Protein AF-A0A2T4D5G3-F1 (afdb_monomer_lite)

pLDDT: mean 86.42, std 9.4, range [53.25, 95.81]

Radius of gyration: 21.26 Å; chains: 1; bounding box: 59×35×56 Å

Sequence (182 aa):
NEPLSEGMVAILEPFIDTIIICTVTGLVLLSSGAWNEKHTNQFEYTEIEILSKQFAENNPEHVQKVYDHLNDNEKLAEYTGNIEVENGRITNNEAFTFLHARSFADSIIVYKDEGLLSDALFTGSIAVSNGNIVDKTPLKFIGKSLVHSSPLTALAFNRGFFGDYGQYIVAIGLLLFAFSTA

Foldseek 3Di:
DPVVVVVVVVVVVCCCVVPPVVVVLVCLLVVLCLQVWWDWDWFDLVQKFKAQADQDPVDPVSVVQLVCCLVVNDNGFGDFDKFFADQQHGPPNHRIFIGGNSWGWAPKGKAFPPDDPDRGGDGDIFGDDRRGTPDPGDMIIITITRDDDLVSSQSSLCSDPCHNCRSVVSVVVVVVVVVVVD

Structure (mmCIF, N/CA/C/O backbone):
data_AF-A0A2T4D5G3-F1
#
_entry.id   AF-A0A2T4D5G3-F1
#
loop_
_atom_site.group_PDB
_atom_site.id
_atom_site.type_symbol
_atom_site.label_atom_id
_atom_site.label_alt_id
_atom_site.label_comp_id
_atom_site.label_asym_id
_atom_site.label_entity_id
_atom_site.label_seq_id
_atom_site.pdbx_PDB_ins_code
_atom_site.Cartn_x
_atom_site.Cartn_y
_atom_site.Cartn_z
_atom_site.occupancy
_atom_site.B_iso_or_equiv
_atom_site.auth_seq_id
_atom_site.auth_comp_id
_atom_site.auth_asym_id
_atom_site.auth_atom_id
_atom_site.pdbx_PDB_model_num
ATOM 1 N N . ASN A 1 1 ? 39.949 11.846 -32.996 1.00 54.03 1 ASN A N 1
ATOM 2 C CA . ASN A 1 1 ? 38.763 11.069 -33.427 1.00 54.03 1 ASN A CA 1
ATOM 3 C C . ASN A 1 1 ? 37.885 10.596 -32.271 1.00 54.03 1 ASN A C 1
ATOM 5 O O . ASN A 1 1 ? 36.807 10.093 -32.542 1.00 54.03 1 ASN A O 1
ATOM 9 N N . GLU A 1 2 ? 38.270 10.815 -31.012 1.00 61.25 2 GLU A N 1
ATOM 10 C CA . GLU A 1 2 ? 37.441 10.495 -29.837 1.00 61.25 2 GLU A CA 1
ATOM 11 C C . GLU A 1 2 ? 36.169 11.347 -29.642 1.00 61.25 2 GLU A C 1
ATOM 13 O O . GLU A 1 2 ? 35.152 10.747 -29.310 1.00 61.25 2 GLU A O 1
ATOM 18 N N . PRO A 1 3 ? 36.117 12.667 -29.944 1.00 61.41 3 PRO A N 1
ATOM 19 C CA . PRO A 1 3 ? 34.961 13.498 -29.568 1.00 61.41 3 PRO A CA 1
ATOM 20 C C . PRO A 1 3 ? 33.643 13.098 -30.246 1.00 61.41 3 PRO A C 1
ATOM 22 O O . PRO A 1 3 ? 32.566 13.255 -29.683 1.00 61.41 3 PRO A O 1
ATOM 25 N N . LEU A 1 4 ? 33.721 12.571 -31.474 1.00 62.09 4 LEU A N 1
ATOM 26 C CA . LEU A 1 4 ? 32.550 12.098 -32.222 1.00 62.09 4 LEU A CA 1
ATOM 27 C C . LEU A 1 4 ? 32.034 10.753 -31.696 1.00 62.09 4 LEU A C 1
ATOM 29 O O . LEU A 1 4 ? 30.830 10.518 -31.707 1.00 62.09 4 LEU A O 1
ATOM 33 N N . SER A 1 5 ? 32.929 9.881 -31.221 1.00 69.88 5 SER A N 1
ATOM 34 C CA . SER A 1 5 ? 32.540 8.608 -30.608 1.00 69.88 5 SER A CA 1
ATOM 35 C C . SER A 1 5 ? 31.958 8.833 -29.214 1.00 69.88 5 SER A C 1
ATOM 37 O O . SER A 1 5 ? 30.955 8.222 -28.867 1.00 69.88 5 SER A O 1
ATOM 39 N N . GLU A 1 6 ? 32.547 9.748 -28.446 1.00 71.31 6 GLU A N 1
ATOM 40 C CA . GLU A 1 6 ? 32.091 10.127 -27.107 1.00 71.31 6 GLU A CA 1
ATOM 41 C C . GLU A 1 6 ? 30.730 10.846 -27.164 1.00 71.31 6 GLU A C 1
ATOM 43 O O . GLU A 1 6 ? 29.824 10.513 -26.408 1.00 71.31 6 GLU A O 1
ATOM 48 N N . GLY A 1 7 ? 30.521 11.728 -28.152 1.00 69.94 7 GLY A N 1
ATOM 49 C CA . GLY A 1 7 ? 29.225 12.372 -28.399 1.00 69.94 7 GLY A CA 1
ATOM 50 C C . GLY A 1 7 ? 28.115 11.415 -28.860 1.00 69.94 7 GLY A C 1
ATOM 51 O O . GLY A 1 7 ? 26.952 11.616 -28.519 1.00 69.94 7 GLY A O 1
ATOM 52 N N . MET A 1 8 ? 28.451 10.351 -29.600 1.00 72.44 8 MET A N 1
ATOM 53 C CA . MET A 1 8 ? 27.483 9.313 -29.982 1.00 72.44 8 MET A CA 1
ATOM 54 C C . MET A 1 8 ? 27.097 8.430 -28.786 1.00 72.44 8 MET A C 1
ATOM 56 O O . MET A 1 8 ? 25.922 8.100 -28.633 1.00 72.44 8 MET A O 1
ATOM 60 N N . VAL A 1 9 ? 28.058 8.089 -27.920 1.00 75.06 9 VAL A N 1
ATOM 61 C CA . VAL A 1 9 ? 27.806 7.353 -26.667 1.00 75.06 9 VAL A CA 1
ATOM 62 C C . VAL A 1 9 ? 26.947 8.188 -25.712 1.00 75.06 9 VAL A C 1
ATOM 64 O O . VAL A 1 9 ? 25.948 7.683 -25.205 1.00 75.06 9 VAL A O 1
ATOM 67 N N . ALA A 1 10 ? 27.247 9.481 -25.569 1.00 76.94 10 ALA A N 1
ATOM 68 C CA . ALA A 1 10 ? 26.510 10.399 -24.700 1.00 76.94 10 ALA A CA 1
ATOM 69 C C . ALA A 1 10 ? 25.034 10.602 -25.096 1.00 76.94 10 ALA A C 1
ATOM 71 O O . ALA A 1 10 ? 24.219 10.959 -24.253 1.00 76.94 10 ALA A O 1
A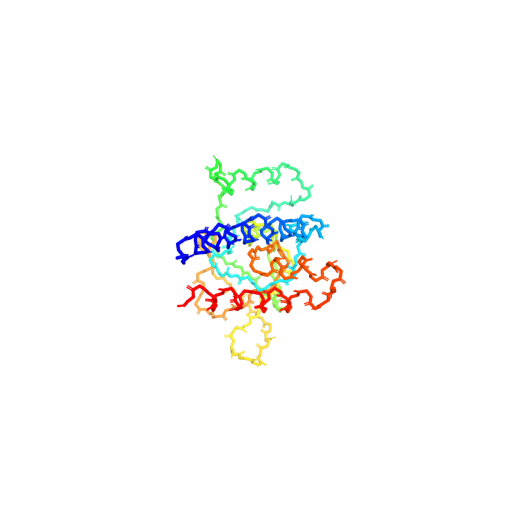TOM 72 N N . ILE A 1 11 ? 24.670 10.390 -26.367 1.00 82.12 11 ILE A N 1
ATOM 73 C CA . ILE A 1 11 ? 23.266 10.422 -26.823 1.00 82.12 11 ILE A CA 1
ATOM 74 C C . ILE A 1 11 ? 22.607 9.043 -26.708 1.00 82.12 11 ILE A C 1
ATOM 76 O O . ILE A 1 11 ? 21.407 8.950 -26.439 1.00 82.12 11 ILE A O 1
ATOM 80 N N . LEU A 1 12 ? 23.373 7.971 -26.913 1.00 79.94 12 LEU A N 1
ATOM 81 C CA . LEU A 1 12 ? 22.861 6.607 -26.848 1.00 79.94 12 LEU A CA 1
ATOM 82 C C . LEU A 1 12 ? 22.423 6.225 -25.428 1.00 79.94 12 LEU A C 1
ATOM 84 O O . LEU A 1 12 ? 21.408 5.552 -25.276 1.00 79.94 12 LEU A O 1
ATOM 88 N N . GLU A 1 13 ? 23.147 6.675 -24.405 1.00 80.81 13 GLU A N 1
ATOM 89 C CA . GLU A 1 13 ? 22.845 6.381 -23.000 1.00 80.81 13 GLU A CA 1
ATOM 90 C C . GLU A 1 13 ? 21.463 6.924 -22.559 1.00 80.81 13 GLU A C 1
ATOM 92 O O . GLU A 1 13 ? 20.609 6.110 -22.195 1.00 80.81 13 GLU A O 1
ATOM 97 N N . PRO A 1 14 ? 21.134 8.225 -22.716 1.00 83.19 14 PRO A N 1
ATOM 98 C CA . PRO A 1 14 ? 19.785 8.735 -22.455 1.00 83.19 14 PRO A CA 1
ATOM 99 C C . PRO A 1 14 ? 18.708 8.124 -23.358 1.00 83.19 14 PRO A C 1
ATOM 101 O O . PRO A 1 14 ? 17.567 7.951 -22.931 1.00 83.19 14 PRO A O 1
ATOM 104 N N . PHE A 1 15 ? 19.039 7.793 -24.613 1.00 81.69 15 PHE A N 1
ATOM 105 C CA . PHE A 1 15 ? 18.087 7.160 -25.528 1.00 81.69 15 PHE A CA 1
ATOM 106 C C . PHE A 1 15 ? 17.680 5.766 -25.039 1.00 81.69 15 PHE A C 1
ATOM 108 O O . PHE A 1 15 ? 16.491 5.449 -24.992 1.00 81.69 15 PHE A O 1
ATOM 115 N N . ILE A 1 16 ? 18.648 4.936 -24.648 1.00 84.12 16 ILE A N 1
ATOM 116 C CA . ILE A 1 16 ? 18.361 3.606 -24.115 1.00 84.12 16 ILE A CA 1
ATOM 117 C C . ILE A 1 16 ? 17.586 3.734 -22.804 1.00 84.12 16 ILE A C 1
ATOM 119 O O . ILE A 1 16 ? 16.519 3.138 -22.684 1.00 84.12 16 ILE A O 1
ATOM 123 N N . ASP A 1 17 ? 18.060 4.535 -21.856 1.00 80.62 17 ASP A N 1
ATOM 124 C CA . ASP A 1 17 ? 17.457 4.601 -20.525 1.00 80.62 17 ASP A CA 1
ATOM 125 C C . ASP A 1 17 ? 16.052 5.235 -20.544 1.00 80.62 17 ASP A C 1
ATOM 127 O O . ASP A 1 17 ? 15.046 4.620 -20.183 1.00 80.62 17 ASP A O 1
ATOM 131 N N . THR A 1 18 ? 15.938 6.451 -21.076 1.00 84.12 18 THR A N 1
ATOM 132 C CA . THR A 1 18 ? 14.692 7.222 -20.997 1.00 84.12 18 THR A CA 1
ATOM 133 C C . THR A 1 18 ? 13.663 6.806 -22.048 1.00 84.12 18 THR A C 1
ATOM 135 O O . THR A 1 18 ? 12.466 6.841 -21.770 1.00 84.12 18 THR A O 1
ATOM 138 N N . ILE A 1 19 ? 14.077 6.416 -23.259 1.00 87.62 19 ILE A N 1
ATOM 139 C CA . ILE A 1 19 ? 13.115 6.059 -24.315 1.00 87.62 19 ILE A CA 1
ATOM 140 C C . ILE A 1 19 ? 12.846 4.564 -24.331 1.00 87.62 19 ILE A C 1
ATOM 142 O O . ILE A 1 19 ? 11.684 4.179 -24.400 1.00 87.62 19 ILE A O 1
ATOM 146 N N . ILE A 1 20 ? 13.863 3.707 -24.266 1.00 82.56 20 ILE A N 1
ATOM 147 C CA . ILE A 1 20 ? 13.631 2.261 -24.367 1.00 82.56 20 ILE A CA 1
ATOM 148 C C . ILE A 1 20 ? 13.221 1.694 -23.006 1.00 82.56 20 ILE A C 1
ATOM 150 O O . ILE A 1 20 ? 12.135 1.125 -22.888 1.00 82.56 20 ILE A O 1
ATOM 154 N N . ILE A 1 21 ? 14.048 1.864 -21.973 1.00 85.19 21 ILE A N 1
ATOM 155 C CA . ILE A 1 21 ? 13.844 1.205 -20.677 1.00 85.19 21 ILE A CA 1
ATOM 156 C C . ILE A 1 21 ? 12.620 1.763 -19.945 1.00 85.19 21 ILE A C 1
ATOM 158 O O . ILE A 1 21 ? 11.753 0.976 -19.549 1.00 85.19 21 ILE A O 1
ATOM 162 N N . CYS A 1 22 ? 12.470 3.087 -19.825 1.00 88.38 22 CYS A N 1
ATOM 163 C CA . CYS A 1 22 ? 11.279 3.672 -19.195 1.00 88.38 22 CYS A CA 1
ATOM 164 C C . CYS A 1 22 ? 9.984 3.338 -19.956 1.00 88.38 22 CYS A C 1
ATOM 166 O O . CYS A 1 22 ? 8.972 3.044 -19.320 1.00 88.38 22 CYS A O 1
ATOM 168 N N . THR A 1 23 ? 9.998 3.301 -21.295 1.00 88.12 23 THR A N 1
ATOM 169 C CA . THR A 1 23 ? 8.799 2.936 -22.076 1.00 88.12 23 THR A CA 1
ATOM 170 C C . THR A 1 23 ? 8.431 1.470 -21.903 1.00 88.12 23 THR A C 1
ATOM 172 O O . THR A 1 23 ? 7.260 1.164 -21.693 1.00 88.12 23 THR A O 1
ATOM 175 N N . VAL A 1 24 ? 9.400 0.549 -21.961 1.00 87.69 24 VAL A N 1
ATOM 176 C CA . VAL A 1 24 ? 9.133 -0.882 -21.739 1.00 87.69 24 VAL A CA 1
ATOM 177 C C . VAL A 1 24 ? 8.617 -1.108 -20.320 1.00 87.69 24 VAL A C 1
ATOM 179 O O . VAL A 1 24 ? 7.618 -1.801 -20.139 1.00 87.69 24 VAL A O 1
ATOM 182 N N . THR A 1 25 ? 9.234 -0.471 -19.324 1.00 87.19 25 THR A N 1
ATOM 183 C CA . THR A 1 25 ? 8.798 -0.550 -17.922 1.00 87.19 25 THR A CA 1
ATOM 184 C C . THR A 1 25 ? 7.378 -0.008 -17.754 1.00 87.19 25 THR A C 1
ATOM 186 O O . THR A 1 25 ? 6.529 -0.684 -17.174 1.00 87.19 25 THR A O 1
ATOM 189 N N . GLY A 1 26 ? 7.079 1.164 -18.323 1.00 88.25 26 GLY A N 1
ATOM 190 C CA . GLY A 1 26 ? 5.738 1.750 -18.317 1.00 88.25 26 GLY A CA 1
ATOM 191 C C . GLY A 1 26 ? 4.701 0.869 -19.018 1.00 88.25 26 GLY A C 1
ATOM 192 O O . GLY A 1 26 ? 3.599 0.680 -18.506 1.00 88.25 26 GLY A O 1
ATOM 193 N N . LEU A 1 27 ? 5.060 0.259 -20.150 1.00 88.62 27 LEU A N 1
ATOM 194 C CA . LEU A 1 27 ? 4.184 -0.659 -20.873 1.00 88.62 27 LEU A CA 1
ATOM 195 C C . LEU A 1 27 ? 3.888 -1.923 -20.057 1.00 88.62 27 LEU A C 1
ATOM 197 O O . LEU A 1 27 ? 2.734 -2.345 -19.997 1.00 88.62 27 LEU A O 1
ATOM 201 N N . VAL A 1 28 ? 4.893 -2.518 -19.408 1.00 88.06 28 VAL A N 1
ATOM 202 C CA . VAL A 1 28 ? 4.711 -3.685 -18.526 1.00 88.06 28 VAL A CA 1
ATOM 203 C C . VAL A 1 28 ? 3.820 -3.327 -17.334 1.00 88.06 28 VAL A C 1
ATOM 205 O O . VAL A 1 28 ? 2.854 -4.038 -17.060 1.00 88.06 28 VAL A O 1
ATOM 208 N N . LEU A 1 29 ? 4.072 -2.192 -16.675 1.00 88.06 29 LEU A N 1
ATOM 209 C CA . LEU A 1 29 ? 3.246 -1.692 -15.570 1.00 88.06 29 LEU A CA 1
ATOM 210 C C . LEU A 1 29 ? 1.772 -1.555 -15.976 1.00 88.06 29 LEU A C 1
ATOM 212 O O . LEU A 1 29 ? 0.901 -2.123 -15.316 1.00 88.06 29 LEU A O 1
ATOM 216 N N . LEU A 1 30 ? 1.493 -0.865 -17.085 1.00 89.81 30 LEU A N 1
ATOM 217 C CA . LEU A 1 30 ? 0.125 -0.617 -17.549 1.00 89.81 30 LEU A CA 1
ATOM 218 C C . LEU A 1 30 ? -0.570 -1.890 -18.049 1.00 89.81 30 LEU A C 1
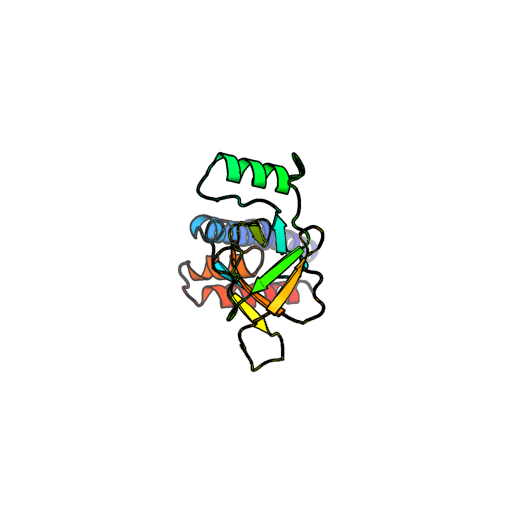ATOM 220 O O . LEU A 1 30 ? -1.729 -2.121 -17.709 1.00 89.81 30 LEU A O 1
ATOM 224 N N . SER A 1 31 ? 0.126 -2.724 -18.827 1.00 89.62 31 SER A N 1
ATOM 225 C CA . SER A 1 31 ? -0.451 -3.950 -19.400 1.00 89.62 31 SER A CA 1
ATOM 226 C C . SER A 1 31 ? -0.682 -5.059 -18.370 1.00 89.62 31 SER A C 1
ATOM 228 O O . SER A 1 31 ? -1.590 -5.866 -18.550 1.00 89.62 31 SER A O 1
ATOM 230 N N . SER A 1 32 ? 0.083 -5.084 -17.273 1.00 89.50 32 SER A N 1
ATOM 231 C CA . SER A 1 32 ? -0.082 -6.069 -16.192 1.00 89.50 32 SER A CA 1
ATOM 232 C C . SER A 1 32 ? -1.318 -5.842 -15.309 1.00 89.50 32 SER A C 1
ATOM 234 O O . SER A 1 32 ? -1.709 -6.742 -14.560 1.00 89.50 32 SER A O 1
ATOM 236 N N . GLY A 1 33 ? -1.879 -4.624 -15.317 1.00 89.12 33 GLY A N 1
ATOM 237 C CA . GLY A 1 33 ? -2.965 -4.205 -14.421 1.00 89.12 33 GLY A CA 1
ATOM 238 C C . GLY A 1 33 ? -2.592 -4.118 -12.934 1.00 89.12 33 GLY A C 1
ATOM 239 O O . GLY A 1 33 ? -3.435 -3.738 -12.127 1.00 89.12 33 GLY A O 1
ATOM 240 N N . ALA A 1 34 ? -1.341 -4.417 -12.555 1.00 88.75 34 ALA A N 1
ATOM 241 C CA . ALA A 1 34 ? -0.926 -4.534 -11.155 1.00 88.75 34 ALA A CA 1
ATOM 242 C C . ALA A 1 34 ? -1.137 -3.246 -10.337 1.00 88.75 34 ALA A C 1
ATOM 244 O O . ALA A 1 34 ? -1.326 -3.326 -9.125 1.00 88.75 34 ALA A O 1
ATOM 245 N N . TRP A 1 35 ? -1.140 -2.083 -10.999 1.00 88.88 35 TRP A N 1
ATOM 246 C CA . TRP A 1 35 ? -1.325 -0.758 -10.395 1.00 88.88 35 TRP A CA 1
ATOM 247 C C . TRP A 1 35 ? -2.746 -0.502 -9.874 1.00 88.88 35 TRP A C 1
ATOM 249 O O . TRP A 1 35 ? -2.926 0.377 -9.038 1.00 88.88 35 TRP A O 1
ATOM 259 N N . ASN A 1 36 ? -3.744 -1.245 -10.362 1.00 89.94 36 ASN A N 1
ATOM 260 C CA . ASN A 1 36 ? -5.159 -1.048 -10.032 1.00 89.94 36 ASN A CA 1
ATOM 261 C C . ASN A 1 36 ? -5.722 -2.163 -9.134 1.00 89.94 36 ASN A C 1
ATOM 263 O O . ASN A 1 36 ? -6.931 -2.369 -9.050 1.00 89.94 36 ASN A O 1
ATOM 267 N N . GLU A 1 37 ? -4.850 -2.939 -8.498 1.00 90.94 37 GLU A N 1
ATOM 268 C CA . GLU A 1 37 ? -5.239 -4.070 -7.665 1.00 90.94 37 GLU A CA 1
ATOM 269 C C . GLU A 1 37 ? -4.608 -3.962 -6.286 1.00 90.94 37 GLU A C 1
ATOM 271 O O . GLU A 1 37 ? -3.461 -3.538 -6.142 1.00 90.94 37 GLU A O 1
ATOM 276 N N . LYS A 1 38 ? -5.354 -4.381 -5.262 1.00 93.50 38 LYS A N 1
ATOM 277 C CA . LYS A 1 38 ? -4.829 -4.440 -3.901 1.00 93.50 38 LYS A CA 1
ATOM 278 C C . LYS A 1 38 ? -3.975 -5.687 -3.721 1.00 93.50 38 LYS A C 1
ATOM 280 O O . LYS A 1 38 ? -4.435 -6.804 -3.964 1.00 93.50 38 LYS A O 1
ATOM 285 N N . HIS A 1 39 ? -2.771 -5.499 -3.199 1.00 93.00 39 HIS A N 1
ATOM 286 C CA . HIS A 1 39 ? -1.839 -6.574 -2.875 1.00 93.00 39 HIS A CA 1
ATOM 287 C C . HIS A 1 39 ? -1.631 -6.625 -1.373 1.00 93.00 39 HIS A C 1
ATOM 289 O O . HIS A 1 39 ? -1.719 -5.606 -0.691 1.00 93.00 39 HIS A O 1
ATOM 295 N N . THR A 1 40 ? -1.369 -7.819 -0.847 1.00 93.25 40 THR A N 1
ATOM 296 C CA . THR A 1 40 ? -0.977 -7.947 0.555 1.00 93.25 40 THR A CA 1
ATOM 297 C C . THR A 1 40 ? 0.436 -7.401 0.728 1.00 93.25 40 THR A C 1
ATOM 299 O O . THR A 1 40 ? 1.379 -7.954 0.164 1.00 93.25 40 THR A O 1
ATOM 302 N N . ASN A 1 41 ? 0.581 -6.338 1.512 1.00 93.12 41 ASN A N 1
ATOM 303 C CA . ASN A 1 41 ? 1.856 -5.700 1.817 1.00 93.12 41 ASN A CA 1
ATOM 304 C C . ASN A 1 41 ? 1.934 -5.284 3.292 1.00 93.12 41 ASN A C 1
ATOM 306 O O . ASN A 1 41 ? 0.928 -5.219 4.001 1.00 93.12 41 ASN A O 1
ATOM 310 N N . GLN A 1 42 ? 3.159 -5.036 3.755 1.00 92.69 42 GLN A N 1
ATOM 311 C CA . GLN A 1 42 ? 3.397 -4.382 5.035 1.00 92.69 42 GLN A CA 1
ATOM 312 C C . GLN A 1 42 ? 3.197 -2.878 4.859 1.00 92.69 42 GLN A C 1
ATOM 314 O O . GLN A 1 42 ? 3.699 -2.311 3.891 1.00 92.69 42 GLN A O 1
ATOM 319 N N . PHE A 1 43 ? 2.464 -2.263 5.780 1.00 93.50 43 PHE A N 1
ATOM 320 C CA . PHE A 1 43 ? 2.172 -0.838 5.728 1.00 93.50 43 PHE A CA 1
ATOM 321 C C . PHE A 1 43 ? 3.262 -0.025 6.418 1.00 93.50 43 PHE A C 1
ATOM 323 O O . PHE A 1 43 ? 3.723 -0.389 7.506 1.00 93.50 43 PHE A O 1
ATOM 330 N N . GLU A 1 44 ? 3.643 1.091 5.805 1.00 91.62 44 GLU A N 1
ATOM 331 C CA . GLU A 1 44 ? 4.528 2.068 6.428 1.00 91.62 44 GLU A CA 1
ATOM 332 C C . GLU A 1 44 ? 3.713 3.036 7.287 1.00 91.62 44 GLU A C 1
ATOM 334 O O . GLU A 1 44 ? 2.695 3.567 6.854 1.00 91.62 44 GLU A O 1
ATOM 339 N N . TYR A 1 45 ? 4.168 3.300 8.513 1.00 90.56 45 TYR A N 1
ATOM 340 C CA . TYR A 1 45 ? 3.452 4.166 9.458 1.00 90.56 45 TYR A CA 1
ATOM 341 C C . TYR A 1 45 ? 3.157 5.565 8.909 1.00 90.56 45 TYR A C 1
ATOM 343 O O . TYR A 1 45 ? 2.107 6.123 9.201 1.00 90.56 45 TYR A O 1
ATOM 351 N N . THR A 1 46 ? 4.071 6.123 8.116 1.00 91.25 46 THR A N 1
ATOM 352 C CA . THR A 1 46 ? 3.941 7.451 7.496 1.00 91.25 46 THR A CA 1
ATOM 353 C C . THR A 1 46 ? 2.956 7.489 6.336 1.00 91.25 46 THR A C 1
ATOM 355 O O . THR A 1 46 ? 2.571 8.569 5.901 1.00 91.25 46 THR A O 1
ATOM 358 N N . GLU A 1 47 ? 2.576 6.325 5.816 1.00 93.06 47 GLU A N 1
ATOM 359 C CA . GLU A 1 47 ? 1.632 6.183 4.711 1.00 93.06 47 GLU A CA 1
ATOM 360 C C . GLU A 1 47 ? 0.251 5.724 5.190 1.00 93.06 47 GLU A C 1
ATOM 362 O O . GLU A 1 47 ? -0.665 5.603 4.375 1.00 93.06 47 GLU A O 1
ATOM 367 N N . ILE A 1 48 ? 0.100 5.464 6.494 1.00 94.38 48 ILE A N 1
ATOM 368 C CA . ILE A 1 48 ? -1.177 5.148 7.126 1.00 94.38 48 ILE A CA 1
ATOM 369 C C . ILE A 1 48 ? -1.902 6.445 7.469 1.00 94.38 48 ILE A C 1
ATOM 371 O O . ILE A 1 48 ? -1.378 7.298 8.180 1.00 94.38 48 ILE A O 1
ATOM 375 N N . GLU A 1 49 ? -3.156 6.531 7.045 1.00 95.19 49 GLU A N 1
ATOM 376 C CA . GLU A 1 49 ? -4.059 7.612 7.417 1.00 95.19 49 GLU A CA 1
ATOM 377 C C . GLU A 1 49 ? -5.426 7.039 7.783 1.00 95.19 49 GLU A C 1
ATOM 379 O O . GLU A 1 49 ? -5.974 6.182 7.089 1.00 95.19 49 GLU A O 1
ATOM 384 N N . ILE A 1 50 ? -5.986 7.491 8.903 1.00 95.06 50 ILE A N 1
ATOM 385 C CA . ILE A 1 50 ? -7.230 6.947 9.448 1.00 95.06 50 ILE A CA 1
ATOM 386 C C . ILE A 1 50 ? -8.280 8.053 9.495 1.00 95.06 50 ILE A C 1
ATOM 388 O O . ILE A 1 50 ? -8.137 9.042 10.213 1.00 95.06 50 ILE A O 1
ATOM 392 N N . LEU A 1 51 ? -9.374 7.872 8.758 1.00 95.31 51 LEU A N 1
ATOM 393 C CA . LEU A 1 51 ? -10.473 8.835 8.682 1.00 95.31 51 LEU A CA 1
ATOM 394 C C . LEU A 1 51 ? -11.572 8.504 9.688 1.00 95.31 51 LEU A C 1
ATOM 396 O O . LEU A 1 51 ? -11.934 7.347 9.871 1.00 95.31 51 LEU A O 1
ATOM 400 N N . SER A 1 52 ? -12.169 9.534 10.288 1.00 91.69 52 SER A N 1
ATOM 401 C CA . SER A 1 52 ? -13.184 9.421 11.352 1.00 91.69 52 SER A CA 1
ATOM 402 C C . SER A 1 52 ? -14.553 8.881 10.917 1.00 91.69 52 SER A C 1
ATOM 404 O O . SER A 1 52 ? -15.447 8.737 11.748 1.00 91.69 52 SER A O 1
ATOM 406 N N . LYS A 1 53 ? -14.752 8.632 9.621 1.00 90.50 53 LYS A N 1
ATOM 407 C CA . LYS A 1 53 ? -15.990 8.085 9.053 1.00 90.50 53 LYS A CA 1
ATOM 408 C C . LYS A 1 53 ? -15.668 6.861 8.216 1.00 90.50 53 LYS A C 1
ATOM 410 O O . LYS A 1 53 ? -14.590 6.782 7.629 1.00 90.50 53 LYS A O 1
ATOM 415 N N . GLN A 1 54 ? -16.627 5.948 8.117 1.00 90.62 54 GLN A N 1
ATOM 416 C CA . GLN A 1 54 ? -16.537 4.803 7.222 1.00 90.62 54 GLN A CA 1
ATOM 417 C C . GLN A 1 54 ? -16.903 5.211 5.788 1.00 90.62 54 GLN A C 1
ATOM 419 O O . GLN A 1 54 ? -18.013 5.667 5.511 1.00 90.62 54 GLN A O 1
ATOM 424 N N . PHE A 1 55 ? -15.961 5.020 4.874 1.00 92.50 55 PHE A N 1
ATOM 425 C CA . PHE A 1 55 ? -16.094 5.229 3.445 1.00 92.50 55 PHE A CA 1
ATOM 426 C C . PHE A 1 55 ? -15.940 3.877 2.763 1.00 92.50 55 PHE A C 1
ATOM 428 O O . PHE A 1 55 ? -14.919 3.206 2.874 1.00 92.50 55 PHE A O 1
ATOM 435 N N . ALA A 1 56 ? -16.995 3.471 2.070 1.00 90.81 56 ALA A N 1
ATOM 436 C CA . ALA A 1 56 ? -17.014 2.235 1.305 1.00 90.81 56 ALA A CA 1
ATOM 437 C C . ALA A 1 56 ? -16.537 2.487 -0.129 1.00 90.81 56 ALA A C 1
ATOM 439 O O . ALA A 1 56 ? -17.135 3.288 -0.845 1.00 90.81 56 ALA A O 1
ATOM 440 N N . GLU A 1 57 ? -15.510 1.760 -0.561 1.00 90.69 57 GLU A N 1
ATOM 441 C CA . GLU A 1 57 ? -14.935 1.865 -1.911 1.00 90.69 57 GLU A CA 1
ATOM 442 C C . GLU A 1 57 ? -15.919 1.457 -3.024 1.00 90.69 57 GLU A C 1
ATOM 444 O O . GLU A 1 57 ? -15.795 1.878 -4.168 1.00 90.69 57 GLU A O 1
ATOM 449 N N . ASN A 1 58 ? -16.958 0.683 -2.694 1.00 92.19 58 ASN A N 1
ATOM 450 C CA . ASN A 1 58 ? -18.018 0.317 -3.636 1.00 92.19 58 ASN A CA 1
ATOM 451 C C . ASN A 1 58 ? -19.040 1.442 -3.896 1.00 92.19 58 ASN A C 1
ATOM 453 O O . ASN A 1 58 ? -19.901 1.282 -4.762 1.00 92.19 58 ASN A O 1
ATOM 457 N N . ASN A 1 59 ? -18.977 2.553 -3.154 1.00 95.12 59 ASN A N 1
ATOM 458 C CA . ASN A 1 59 ? -19.871 3.692 -3.318 1.00 95.12 59 ASN A CA 1
ATOM 459 C C . ASN A 1 59 ? -19.138 4.837 -4.050 1.00 95.12 59 ASN A C 1
ATOM 461 O O . ASN A 1 59 ? -18.228 5.436 -3.469 1.00 95.12 59 ASN A O 1
ATOM 465 N N . PRO A 1 60 ? -19.564 5.210 -5.274 1.00 94.69 60 PRO A N 1
ATOM 466 C CA . PRO A 1 60 ? -18.940 6.287 -6.044 1.00 94.69 60 PRO A CA 1
ATOM 467 C C . PRO A 1 60 ? -18.857 7.629 -5.304 1.00 94.69 60 PRO A C 1
ATOM 469 O O . PRO A 1 60 ? -17.867 8.341 -5.440 1.00 94.69 60 PRO A O 1
ATOM 472 N N . GLU A 1 61 ? -19.853 7.972 -4.480 1.00 95.12 61 GLU A N 1
ATOM 473 C CA . GLU A 1 61 ? -19.835 9.220 -3.704 1.00 95.12 61 GLU A CA 1
ATOM 474 C C . GLU A 1 61 ? -18.768 9.201 -2.603 1.00 95.12 61 GLU A C 1
ATOM 476 O O . GLU A 1 61 ? -18.157 10.224 -2.298 1.00 95.12 61 GLU A O 1
ATOM 481 N N . HIS A 1 62 ? -18.537 8.039 -1.987 1.00 95.06 62 HIS A N 1
ATOM 482 C CA . HIS A 1 62 ? -17.503 7.874 -0.966 1.00 95.06 62 HIS A CA 1
ATOM 483 C C . HIS A 1 62 ? -16.110 7.927 -1.584 1.00 95.06 62 HIS A C 1
ATOM 485 O O . HIS A 1 62 ? -15.237 8.608 -1.050 1.00 95.06 62 HIS A O 1
ATOM 491 N N . VAL A 1 63 ? -15.927 7.259 -2.726 1.00 94.31 63 VAL A N 1
ATOM 492 C CA . VAL A 1 63 ? -14.679 7.309 -3.494 1.00 94.31 63 VAL A CA 1
ATOM 493 C C . VAL A 1 63 ? -14.358 8.746 -3.887 1.00 94.31 63 VAL A C 1
ATOM 495 O O . VAL A 1 63 ? -13.230 9.181 -3.682 1.00 94.31 63 VAL A O 1
ATOM 498 N N . GLN A 1 64 ? -15.348 9.509 -4.361 1.00 95.06 64 GLN A N 1
ATOM 499 C CA . GLN A 1 64 ? -15.153 10.915 -4.710 1.00 95.06 64 GLN A CA 1
ATOM 500 C C . GLN A 1 64 ? -14.732 11.762 -3.498 1.00 95.06 64 GLN A C 1
ATOM 502 O O . GLN A 1 64 ? -13.768 12.511 -3.590 1.00 95.06 64 GLN A O 1
ATOM 507 N N . LYS A 1 65 ? -15.380 11.595 -2.337 1.00 95.19 65 LYS A N 1
ATOM 508 C CA . LYS A 1 65 ? -14.997 12.316 -1.107 1.00 95.19 65 LYS A CA 1
ATOM 509 C C . LYS A 1 65 ? -13.569 12.010 -0.665 1.00 95.19 65 LYS A C 1
ATOM 511 O O . LYS A 1 65 ? -12.838 12.917 -0.281 1.00 95.19 65 LYS A O 1
ATOM 516 N N . VAL A 1 66 ? -13.170 10.738 -0.707 1.00 94.56 66 VAL A N 1
ATOM 517 C CA . VAL A 1 66 ? -11.795 10.343 -0.371 1.00 94.56 66 VAL A CA 1
ATOM 518 C C . VAL A 1 66 ? -10.817 10.885 -1.413 1.00 94.56 66 VAL A C 1
ATOM 520 O O . VAL A 1 66 ? -9.773 11.408 -1.042 1.00 94.56 66 VAL A O 1
ATOM 523 N N . TYR A 1 67 ? -11.167 10.856 -2.699 1.00 94.12 67 TYR A N 1
ATOM 524 C CA . TYR A 1 67 ? -10.366 11.453 -3.767 1.00 94.12 67 TYR A CA 1
ATOM 525 C C . TYR A 1 67 ? -10.149 12.960 -3.563 1.00 94.12 67 TYR A C 1
ATOM 527 O O . TYR A 1 67 ? -9.025 13.444 -3.696 1.00 94.12 67 TYR A O 1
ATOM 535 N N . ASP A 1 68 ? -11.196 13.704 -3.209 1.00 95.81 68 ASP A N 1
ATOM 536 C CA . ASP A 1 68 ? -11.103 15.143 -2.954 1.00 95.81 68 ASP A CA 1
ATOM 537 C C . ASP A 1 68 ? -10.256 15.455 -1.717 1.00 95.81 68 ASP A C 1
ATOM 539 O O . ASP A 1 68 ? -9.494 16.422 -1.721 1.00 95.81 68 ASP A O 1
ATOM 543 N N . HIS A 1 69 ? -10.307 14.601 -0.697 1.00 95.31 69 HIS A N 1
ATOM 544 C CA . HIS A 1 69 ? -9.433 14.696 0.468 1.00 95.31 69 HIS A CA 1
ATOM 545 C C . HIS A 1 69 ? -7.966 14.432 0.138 1.00 95.31 69 HIS A C 1
ATOM 547 O O . HIS A 1 69 ? -7.110 15.232 0.509 1.00 95.31 69 HIS A O 1
ATOM 553 N N . LEU A 1 70 ? -7.677 13.370 -0.615 1.00 93.38 70 LEU A N 1
ATOM 554 C CA . LEU A 1 70 ? -6.314 13.029 -1.018 1.00 93.38 70 LEU A CA 1
ATOM 555 C C . LEU A 1 70 ? -5.676 14.136 -1.873 1.00 93.38 70 LEU A C 1
ATOM 557 O O . LEU A 1 70 ? -4.461 14.322 -1.829 1.00 93.38 70 LEU A O 1
ATOM 561 N N . ASN A 1 71 ? -6.470 14.866 -2.655 1.00 94.62 71 ASN A N 1
ATOM 562 C CA . ASN A 1 71 ? -6.001 15.971 -3.495 1.00 94.62 71 ASN A CA 1
ATOM 563 C C . ASN A 1 71 ? -6.055 17.346 -2.807 1.00 94.62 71 ASN A C 1
ATOM 565 O O . ASN A 1 71 ? -5.914 18.357 -3.488 1.00 94.62 71 ASN A O 1
ATOM 569 N N . ASP A 1 72 ? -6.271 17.393 -1.486 1.00 93.06 72 ASP A N 1
ATOM 570 C CA . ASP A 1 72 ? -6.391 18.627 -0.696 1.00 93.06 72 ASP A CA 1
ATOM 571 C C . ASP A 1 72 ? -7.517 19.584 -1.164 1.00 93.06 72 ASP A C 1
ATOM 573 O O . ASP A 1 72 ? -7.528 20.761 -0.798 1.00 93.06 72 ASP A O 1
ATOM 577 N N . ASN A 1 73 ? -8.501 19.091 -1.927 1.00 94.31 73 ASN A N 1
ATOM 578 C CA . ASN A 1 73 ? -9.663 19.873 -2.364 1.00 94.31 73 ASN A CA 1
ATOM 579 C C . ASN A 1 73 ? -10.678 20.052 -1.222 1.00 94.31 73 ASN A C 1
ATOM 581 O O . ASN A 1 73 ? -11.163 21.157 -0.982 1.00 94.31 73 ASN A O 1
ATOM 585 N N . GLU A 1 74 ? -10.996 18.966 -0.510 1.00 93.75 74 GLU A N 1
ATOM 586 C CA . GLU A 1 74 ? -11.917 18.962 0.633 1.00 93.75 74 GLU A CA 1
ATOM 587 C C . GLU A 1 74 ? -11.405 18.004 1.713 1.00 93.75 74 GLU A C 1
ATOM 589 O O . GLU A 1 74 ? -11.441 16.787 1.553 1.00 93.75 74 GLU A O 1
ATOM 594 N N . LYS A 1 75 ? -10.923 18.538 2.842 1.00 93.31 75 LYS A N 1
ATOM 595 C CA . LYS A 1 75 ? -10.351 17.701 3.904 1.00 93.31 75 LYS A CA 1
ATOM 596 C C . LYS A 1 75 ? -11.433 16.998 4.713 1.00 93.31 75 LYS A C 1
ATOM 598 O O . LYS A 1 75 ? -12.272 17.639 5.349 1.00 93.31 75 LYS A O 1
ATOM 603 N N . LEU A 1 76 ? -11.367 15.672 4.730 1.00 94.88 76 LEU A N 1
ATOM 604 C CA . LEU A 1 76 ? -12.173 14.844 5.613 1.00 94.88 76 LEU A CA 1
ATOM 605 C C . LEU A 1 76 ? -11.623 14.894 7.041 1.00 94.88 76 LEU A C 1
ATOM 607 O O . LEU A 1 76 ? -10.446 15.148 7.270 1.00 94.88 76 LEU A O 1
ATOM 611 N N . ALA A 1 77 ? -12.502 14.666 8.015 1.00 94.25 77 ALA A N 1
ATOM 612 C CA . ALA A 1 77 ? -12.105 14.648 9.414 1.00 94.25 77 ALA A CA 1
ATOM 613 C C . ALA A 1 77 ? -11.295 13.381 9.722 1.00 94.25 77 ALA A C 1
ATOM 615 O O . ALA A 1 77 ? -11.783 12.260 9.543 1.00 94.25 77 ALA A O 1
ATOM 616 N N . GLU A 1 78 ? -10.087 13.571 10.229 1.00 94.88 78 GLU A N 1
ATOM 617 C CA . GLU A 1 78 ? -9.184 12.514 10.671 1.00 94.88 78 GLU A CA 1
ATOM 618 C C . GLU A 1 78 ? -9.650 11.895 11.999 1.00 94.88 78 GLU A C 1
ATOM 620 O O . GLU A 1 78 ? -10.264 12.551 12.845 1.00 94.88 78 GLU A O 1
ATOM 625 N N . TYR A 1 79 ? -9.379 10.606 12.192 1.00 94.81 79 TYR A N 1
ATOM 626 C CA . TYR A 1 79 ? -9.742 9.891 13.410 1.00 94.81 79 TYR A CA 1
ATOM 627 C C . TYR A 1 79 ? -8.779 10.226 14.555 1.00 94.81 79 TYR A C 1
ATOM 629 O O . TYR A 1 79 ? -7.566 10.303 14.372 1.00 94.81 79 TYR A O 1
ATOM 637 N N . THR A 1 80 ? -9.319 10.406 15.758 1.00 94.62 80 THR A N 1
ATOM 638 C CA . THR A 1 80 ? -8.544 10.538 16.997 1.00 94.62 80 THR A CA 1
ATOM 639 C C . THR A 1 80 ? -9.241 9.736 18.082 1.00 94.62 80 THR A C 1
ATOM 641 O O . THR A 1 80 ? -10.430 9.936 18.336 1.00 94.62 80 THR A O 1
ATOM 644 N N . GLY A 1 81 ? -8.514 8.819 18.709 1.00 92.00 81 GLY A N 1
ATOM 645 C CA . GLY A 1 81 ? -9.066 7.868 19.659 1.00 92.00 81 GLY A CA 1
ATOM 646 C C . GLY A 1 81 ? -8.250 6.587 19.711 1.00 92.00 81 GLY A C 1
ATOM 647 O O . GLY A 1 81 ? -7.070 6.564 19.373 1.00 92.00 81 GLY A O 1
ATOM 648 N N . ASN A 1 82 ? -8.905 5.515 20.131 1.00 91.94 82 ASN A N 1
ATOM 649 C CA . ASN A 1 82 ? -8.282 4.223 20.348 1.00 91.94 82 ASN A CA 1
ATOM 650 C C . ASN A 1 82 ? -8.895 3.181 19.415 1.00 91.94 82 ASN A C 1
ATOM 652 O O . ASN A 1 82 ? -10.117 3.040 19.344 1.00 91.94 82 ASN A O 1
ATOM 656 N N . ILE A 1 83 ? -8.037 2.438 18.721 1.00 92.50 83 ILE A N 1
ATOM 657 C CA . ILE A 1 83 ? -8.428 1.308 17.886 1.00 92.50 83 ILE A CA 1
ATOM 658 C C . ILE A 1 83 ? -8.249 0.028 18.685 1.00 92.50 83 ILE A C 1
ATOM 660 O O . ILE A 1 83 ? -7.132 -0.357 19.018 1.00 92.50 83 ILE A O 1
ATOM 664 N N . GLU A 1 84 ? -9.358 -0.646 18.959 1.00 92.69 84 GLU A N 1
ATOM 665 C CA . GLU A 1 84 ? -9.347 -1.940 19.630 1.00 92.69 84 GLU A CA 1
ATOM 666 C C . GLU A 1 84 ? -9.021 -3.059 18.633 1.00 92.69 84 GLU A C 1
ATOM 668 O O . GLU A 1 84 ? -9.619 -3.170 17.555 1.00 92.69 84 GLU A O 1
ATOM 673 N N . VAL A 1 85 ? -8.054 -3.893 19.007 1.00 93.62 85 VAL A N 1
ATOM 674 C CA . VAL A 1 85 ? -7.560 -5.019 18.219 1.00 93.62 85 VAL A CA 1
ATOM 675 C C . VAL A 1 85 ? -7.623 -6.287 19.056 1.00 93.62 85 VAL A C 1
ATOM 677 O O . VAL A 1 85 ? -7.122 -6.337 20.179 1.00 93.62 85 VAL A O 1
ATOM 680 N N . GLU A 1 86 ? -8.197 -7.339 18.486 1.00 94.12 86 GLU A N 1
ATOM 681 C CA . GLU A 1 86 ? -8.296 -8.658 19.098 1.00 94.12 86 GLU A CA 1
ATOM 682 C C . GLU A 1 86 ? -7.753 -9.723 18.142 1.00 94.12 86 GLU A C 1
ATOM 684 O O . GLU A 1 86 ? -8.215 -9.861 17.008 1.00 94.12 86 GLU A O 1
ATOM 689 N N . ASN A 1 87 ? -6.753 -10.487 18.590 1.00 91.00 87 ASN A N 1
ATOM 690 C CA . ASN A 1 87 ? -6.074 -11.517 17.795 1.00 91.00 87 ASN A CA 1
ATOM 691 C C . ASN A 1 87 ? -5.608 -10.987 16.425 1.00 91.00 87 ASN A C 1
ATOM 693 O O . ASN A 1 87 ? -5.803 -11.616 15.384 1.00 91.00 87 ASN A O 1
ATOM 697 N N . GLY A 1 88 ? -5.025 -9.790 16.434 1.00 90.50 88 GLY A N 1
ATOM 698 C CA . GLY A 1 88 ? -4.524 -9.066 15.273 1.00 90.50 88 GLY A CA 1
ATOM 699 C C . GLY A 1 88 ? -5.604 -8.434 14.401 1.00 90.50 88 GLY A C 1
ATOM 700 O O . GLY A 1 88 ? -5.262 -7.719 13.469 1.00 90.50 88 GLY A O 1
ATOM 701 N N . ARG A 1 89 ? -6.895 -8.648 14.673 1.00 92.50 89 ARG A N 1
ATOM 702 C CA . ARG A 1 89 ? -7.989 -8.067 13.888 1.00 92.50 89 ARG A CA 1
ATOM 703 C C . ARG A 1 89 ? -8.572 -6.851 14.582 1.00 92.50 89 ARG A C 1
ATOM 705 O O . ARG A 1 89 ? -8.884 -6.888 15.766 1.00 92.50 89 ARG A O 1
ATOM 712 N N . ILE A 1 90 ? -8.765 -5.792 13.812 1.00 91.38 90 ILE A N 1
ATOM 713 C CA . ILE A 1 90 ? -9.436 -4.578 14.267 1.00 91.38 90 ILE A CA 1
ATOM 714 C C . ILE A 1 90 ? -10.921 -4.890 14.490 1.00 91.38 90 ILE A C 1
ATOM 716 O O . ILE A 1 90 ? -11.609 -5.314 13.560 1.00 91.38 90 ILE A O 1
ATOM 720 N N . THR A 1 91 ? -11.421 -4.695 15.711 1.00 86.56 91 THR A N 1
ATOM 721 C CA . THR A 1 91 ? -12.809 -5.039 16.066 1.00 86.56 91 THR A CA 1
ATOM 722 C C . THR A 1 91 ? -13.790 -3.905 15.773 1.00 86.56 91 THR A C 1
ATOM 724 O O . THR A 1 91 ? -14.930 -4.167 15.402 1.00 86.56 91 THR A O 1
ATOM 727 N N . ASN A 1 92 ? -13.350 -2.646 15.849 1.00 80.75 92 ASN A N 1
ATOM 728 C CA . ASN A 1 92 ? -14.194 -1.469 15.612 1.00 80.75 92 ASN A CA 1
ATOM 729 C C . ASN A 1 92 ? -14.120 -0.943 14.162 1.00 80.75 92 ASN A C 1
ATOM 731 O O . ASN A 1 92 ? -13.972 0.253 13.926 1.00 80.75 92 ASN A O 1
ATOM 735 N N . ASN A 1 93 ? -14.188 -1.842 13.178 1.00 71.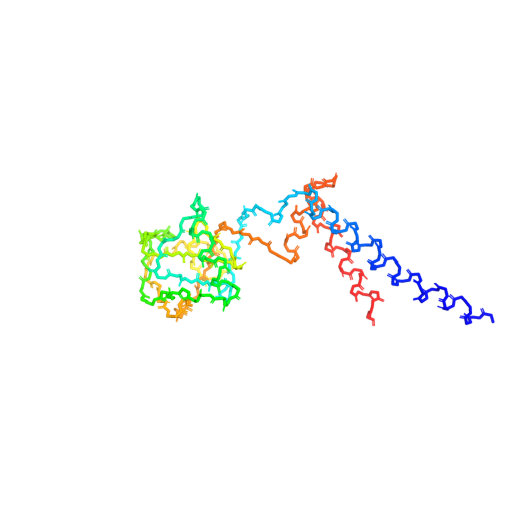81 93 ASN A N 1
ATOM 736 C CA . ASN A 1 93 ? -13.944 -1.519 11.763 1.00 71.81 93 ASN A CA 1
ATOM 737 C C . ASN A 1 93 ? -15.053 -0.672 11.092 1.00 71.81 93 ASN A C 1
ATOM 739 O O . ASN A 1 93 ? -14.914 -0.248 9.950 1.00 71.81 93 ASN A O 1
ATOM 743 N N . GLU A 1 94 ? -16.178 -0.439 11.772 1.00 74.56 94 GLU A N 1
ATOM 744 C CA . GLU A 1 94 ? -17.284 0.379 11.249 1.00 74.56 94 GLU A CA 1
ATOM 745 C C . GLU A 1 94 ? -17.166 1.862 11.634 1.00 74.56 94 GLU A C 1
ATOM 747 O O . GLU A 1 94 ? -17.887 2.705 11.105 1.00 74.56 94 GLU A O 1
ATOM 752 N N . ALA A 1 95 ? -16.249 2.210 12.542 1.00 81.94 95 ALA A N 1
ATOM 753 C CA . ALA A 1 95 ? -16.117 3.576 13.043 1.00 81.94 95 ALA A CA 1
ATOM 754 C C . ALA A 1 95 ? -15.190 4.464 12.197 1.00 81.94 95 ALA A C 1
ATOM 756 O O . ALA A 1 95 ? -15.265 5.687 12.299 1.00 81.94 95 ALA A O 1
ATOM 757 N N . PHE A 1 96 ? -14.312 3.884 11.378 1.00 91.06 96 PHE A N 1
ATOM 758 C CA . PHE A 1 96 ? -13.276 4.620 10.654 1.00 91.06 96 PHE A CA 1
ATOM 759 C C . PHE A 1 96 ? -12.935 3.968 9.312 1.00 91.06 96 PHE A C 1
ATOM 761 O O . PHE A 1 96 ? -13.281 2.818 9.054 1.00 91.06 96 PHE A O 1
ATOM 768 N N . THR A 1 97 ? -12.242 4.716 8.456 1.00 93.88 97 THR A N 1
ATOM 769 C CA . THR A 1 97 ? -11.655 4.200 7.211 1.00 93.88 97 THR A CA 1
ATOM 770 C C . THR A 1 97 ? -10.152 4.189 7.341 1.00 93.88 97 THR A C 1
ATOM 772 O O . THR A 1 97 ? -9.565 5.206 7.700 1.00 93.88 97 THR A O 1
ATOM 775 N N . PHE A 1 98 ? -9.539 3.059 7.015 1.00 94.44 98 PHE A N 1
ATOM 776 C CA . PHE A 1 98 ? -8.094 2.933 6.953 1.00 94.44 98 PHE A CA 1
ATOM 777 C C . PHE A 1 98 ? -7.622 3.183 5.522 1.00 94.44 98 PHE A C 1
ATOM 779 O O . PHE A 1 98 ? -8.058 2.506 4.586 1.00 94.44 98 PHE A O 1
ATOM 786 N N . LEU A 1 99 ? -6.724 4.145 5.361 1.00 95.31 99 LEU A N 1
ATOM 787 C CA . LEU A 1 99 ? -5.999 4.387 4.130 1.00 95.31 99 LEU A CA 1
ATOM 788 C C . LEU A 1 99 ? -4.539 3.984 4.325 1.00 95.31 99 LEU A C 1
ATOM 790 O O . LEU A 1 99 ? -3.958 4.182 5.390 1.00 95.31 99 LEU A O 1
ATOM 794 N N . HIS A 1 100 ? -3.960 3.406 3.283 1.00 95.62 100 HIS A N 1
ATOM 795 C CA . HIS A 1 100 ? -2.532 3.151 3.177 1.00 95.62 100 HIS A CA 1
ATOM 796 C C . HIS A 1 100 ? -2.068 3.579 1.792 1.00 95.62 100 HIS A C 1
ATOM 798 O O . HIS A 1 100 ? -2.721 3.238 0.802 1.00 95.62 100 HIS A O 1
ATOM 804 N N . ALA A 1 101 ? -0.976 4.339 1.722 1.00 92.56 101 ALA A N 1
ATOM 805 C CA . ALA A 1 101 ? -0.407 4.828 0.470 1.00 92.56 101 ALA A CA 1
ATOM 806 C C . ALA A 1 101 ? -1.462 5.486 -0.445 1.00 92.56 101 ALA A C 1
ATOM 808 O O . ALA A 1 101 ? -1.529 5.232 -1.650 1.00 92.56 101 ALA A O 1
ATOM 809 N N . ARG A 1 102 ? -2.330 6.321 0.151 1.00 92.62 102 ARG A N 1
ATOM 810 C CA . ARG A 1 102 ? -3.425 7.035 -0.538 1.00 92.62 102 ARG A CA 1
ATOM 811 C C . ARG A 1 102 ? -4.459 6.104 -1.203 1.00 92.62 102 ARG A C 1
ATOM 813 O O . ARG A 1 102 ? -5.109 6.488 -2.171 1.00 92.62 102 ARG A O 1
ATOM 820 N N . SER A 1 103 ? -4.633 4.892 -0.679 1.00 94.06 103 SER A N 1
ATOM 821 C CA . SER A 1 103 ? -5.615 3.897 -1.123 1.00 94.06 103 SER A CA 1
ATOM 822 C C . SER A 1 103 ? -6.404 3.342 0.056 1.00 94.06 103 SER A C 1
ATOM 824 O O . SER A 1 103 ? -5.867 3.203 1.150 1.00 94.06 103 SER A O 1
ATOM 826 N N . PHE A 1 104 ? -7.645 2.910 -0.183 1.00 95.25 104 PHE A N 1
ATOM 827 C CA . PHE A 1 104 ? -8.394 2.098 0.777 1.00 95.25 104 PHE A CA 1
ATOM 828 C C . PHE A 1 104 ? -7.612 0.834 1.144 1.00 95.25 104 PHE A C 1
ATOM 830 O O . PHE A 1 104 ? -7.171 0.096 0.255 1.00 95.25 104 PHE A O 1
ATOM 837 N N . ALA A 1 105 ? -7.480 0.571 2.441 1.00 94.81 105 ALA A N 1
ATOM 838 C CA . ALA A 1 105 ? -6.825 -0.614 2.969 1.00 94.81 105 ALA A CA 1
ATOM 839 C C . ALA A 1 105 ? -7.845 -1.602 3.554 1.00 94.81 105 ALA A C 1
ATOM 841 O O . ALA A 1 105 ? -8.700 -1.232 4.355 1.00 94.81 105 ALA A O 1
ATOM 842 N N . ASP A 1 106 ? -7.716 -2.878 3.188 1.00 92.25 106 ASP A N 1
ATOM 843 C CA . ASP A 1 106 ? -8.602 -3.959 3.624 1.00 92.25 106 ASP A CA 1
ATOM 844 C C . ASP A 1 106 ? -7.842 -5.067 4.351 1.00 92.25 106 ASP A C 1
ATOM 846 O O . ASP A 1 106 ? -6.637 -5.243 4.179 1.00 92.25 106 ASP A O 1
ATOM 850 N N . SER A 1 107 ? -8.581 -5.920 5.071 1.00 91.88 107 SER A N 1
ATOM 851 C CA . SER A 1 107 ? -8.053 -7.171 5.645 1.00 91.88 107 SER A CA 1
ATOM 852 C C . SER A 1 107 ? -6.782 -6.963 6.481 1.00 91.88 107 SER A C 1
ATOM 854 O O . SER A 1 107 ? -5.839 -7.747 6.383 1.00 91.88 107 SER A O 1
ATOM 856 N N . ILE A 1 108 ? -6.754 -5.885 7.266 1.00 94.00 108 ILE A N 1
ATOM 857 C CA . ILE A 1 108 ? -5.598 -5.488 8.069 1.00 94.00 108 ILE A CA 1
ATOM 858 C C . ILE A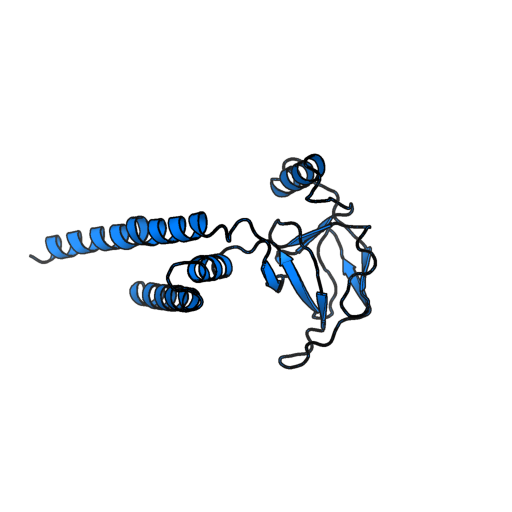 1 108 ? -5.446 -6.448 9.247 1.00 94.00 108 ILE A C 1
ATOM 860 O O . ILE A 1 108 ? -6.399 -6.700 9.989 1.00 94.00 108 ILE A O 1
ATOM 864 N N . ILE A 1 109 ? -4.233 -6.963 9.410 1.00 94.19 109 ILE A N 1
ATOM 865 C CA . ILE A 1 109 ? -3.801 -7.781 10.532 1.00 94.19 109 ILE A CA 1
ATOM 866 C C . ILE A 1 109 ? -2.629 -7.076 11.210 1.00 94.19 109 ILE A C 1
ATOM 868 O O . ILE A 1 109 ? -1.659 -6.678 10.561 1.00 94.19 109 ILE A O 1
ATOM 872 N N . VAL A 1 110 ? -2.735 -6.926 12.525 1.00 94.06 110 VAL A N 1
ATOM 873 C CA . VAL A 1 110 ? -1.732 -6.284 13.369 1.00 94.06 110 VAL A CA 1
ATOM 874 C C . VAL A 1 110 ? -0.933 -7.344 14.116 1.00 94.06 110 VAL A C 1
ATOM 876 O O . VAL A 1 110 ? -1.481 -8.192 14.826 1.00 94.06 110 VAL A O 1
ATOM 879 N N . TYR A 1 111 ? 0.381 -7.259 13.981 1.00 92.31 111 TYR A N 1
ATOM 880 C CA . TYR A 1 111 ? 1.347 -8.096 14.672 1.00 92.31 111 TYR A CA 1
ATOM 881 C C . TYR A 1 111 ? 2.164 -7.247 15.638 1.00 92.31 111 TYR A C 1
ATOM 883 O O . TYR A 1 111 ? 2.359 -6.048 15.432 1.00 92.31 111 TYR A O 1
ATOM 891 N N . LYS A 1 112 ? 2.665 -7.885 16.688 1.00 90.44 112 LYS A N 1
ATOM 892 C CA . LYS A 1 112 ? 3.699 -7.310 17.541 1.00 90.44 112 LYS A CA 1
ATOM 893 C C . LYS A 1 112 ? 5.019 -7.316 16.785 1.00 90.44 112 LYS A C 1
ATOM 895 O O . LYS A 1 112 ? 5.412 -8.357 16.265 1.00 90.44 112 LYS A O 1
ATOM 900 N N . ASP A 1 113 ? 5.714 -6.189 16.758 1.00 82.75 113 ASP A N 1
ATOM 901 C CA . ASP A 1 113 ? 7.057 -6.112 16.186 1.00 82.75 113 ASP A CA 1
ATOM 902 C C . ASP A 1 113 ? 8.101 -6.339 17.296 1.00 82.75 113 ASP A C 1
ATOM 904 O O . ASP A 1 113 ? 8.794 -5.435 17.756 1.00 82.75 113 ASP A O 1
ATOM 908 N N . GLU A 1 114 ? 8.137 -7.579 17.803 1.00 75.19 114 GLU A N 1
ATOM 909 C CA . GLU A 1 114 ? 9.030 -8.034 18.887 1.00 75.19 114 GLU A CA 1
ATOM 910 C C . GLU A 1 114 ? 10.273 -8.795 18.356 1.00 75.19 114 GLU A C 1
ATOM 912 O O . GLU A 1 114 ? 10.935 -9.527 19.095 1.00 75.19 114 GLU A O 1
ATOM 917 N N . GLY A 1 115 ? 10.641 -8.595 17.082 1.00 65.31 115 GLY A N 1
ATOM 918 C CA . GLY A 1 115 ? 11.876 -9.108 16.471 1.00 65.31 115 GLY A CA 1
ATOM 919 C C . GLY A 1 115 ? 11.684 -10.120 15.331 1.00 65.31 115 GLY A C 1
ATOM 920 O O . GLY A 1 115 ? 10.577 -10.513 14.980 1.00 65.31 115 GLY A O 1
ATOM 921 N N . LEU A 1 116 ? 12.807 -10.568 14.753 1.00 58.19 116 LEU A N 1
ATOM 922 C CA . LEU A 1 116 ? 12.912 -11.313 13.479 1.00 58.19 116 LEU A CA 1
ATOM 923 C C . LEU A 1 116 ? 12.172 -12.668 13.391 1.00 58.19 116 LEU A C 1
ATOM 925 O O . LEU A 1 116 ? 12.151 -13.255 12.312 1.00 58.19 116 LEU A O 1
ATOM 929 N N . LEU A 1 117 ? 11.623 -13.199 14.491 1.00 58.62 117 LEU A N 1
ATOM 930 C CA . LEU A 1 117 ? 11.105 -14.577 14.563 1.00 58.62 117 LEU A CA 1
ATOM 931 C C . LEU A 1 117 ? 9.713 -14.723 15.201 1.00 58.62 117 LEU A C 1
ATOM 933 O O . LEU A 1 117 ? 9.242 -15.853 15.331 1.00 58.62 117 LEU A O 1
ATOM 937 N N . SER A 1 118 ? 9.040 -13.639 15.602 1.00 62.16 118 SER A N 1
ATOM 938 C CA . SER A 1 118 ? 7.698 -13.738 16.190 1.00 62.16 118 SER A CA 1
ATOM 939 C C . SER A 1 118 ? 6.666 -12.930 15.411 1.00 62.16 118 SER A C 1
ATOM 941 O O . SER A 1 118 ? 6.498 -11.738 15.646 1.00 62.16 118 SER A O 1
ATOM 943 N N . ASP A 1 119 ? 5.884 -13.609 14.573 1.00 78.00 119 ASP A N 1
ATOM 944 C CA . ASP A 1 119 ? 4.625 -13.081 14.028 1.00 78.00 119 ASP A CA 1
ATOM 945 C C . ASP A 1 119 ? 3.492 -13.241 15.064 1.00 78.00 119 ASP A C 1
ATOM 947 O O . ASP A 1 119 ? 2.438 -13.828 14.804 1.00 78.00 119 ASP A O 1
ATOM 951 N N . ALA A 1 120 ? 3.722 -12.768 16.292 1.00 88.69 120 ALA A N 1
ATOM 952 C CA . ALA A 1 120 ? 2.715 -12.829 17.341 1.00 88.69 120 ALA A CA 1
ATOM 953 C C . ALA A 1 120 ? 1.604 -11.814 17.047 1.00 88.69 120 ALA A C 1
ATOM 955 O O . ALA A 1 120 ? 1.862 -10.619 16.892 1.00 88.69 120 ALA A O 1
ATOM 956 N N . LEU A 1 121 ? 0.358 -12.287 16.989 1.00 91.81 121 LEU A N 1
ATOM 957 C CA . LEU A 1 121 ? -0.806 -11.426 16.793 1.00 91.81 121 LEU A CA 1
ATOM 958 C C . LEU A 1 121 ? -0.932 -10.435 17.955 1.00 91.81 121 LEU A C 1
ATOM 960 O O . LEU A 1 121 ? -0.777 -10.797 19.126 1.00 91.81 121 LEU A O 1
ATOM 964 N N . PHE A 1 122 ? -1.220 -9.179 17.627 1.00 92.12 122 PHE A N 1
ATOM 965 C CA . PHE A 1 122 ? -1.425 -8.142 18.626 1.00 92.12 122 PHE A CA 1
ATOM 966 C C . PHE A 1 122 ? -2.865 -8.170 19.153 1.00 92.12 122 PHE A C 1
ATOM 968 O O . PHE A 1 122 ? -3.817 -8.268 18.384 1.00 92.12 122 PHE A O 1
ATOM 975 N N . THR A 1 123 ? -3.024 -8.046 20.468 1.00 93.31 123 THR A N 1
ATOM 976 C CA . THR A 1 123 ? -4.319 -7.825 21.119 1.00 93.31 123 THR A CA 1
ATOM 977 C C . THR A 1 123 ? -4.146 -6.679 22.100 1.00 93.31 123 THR A C 1
ATOM 979 O O . THR A 1 123 ? -3.257 -6.736 22.953 1.00 93.31 123 THR A O 1
ATOM 982 N N . GLY A 1 124 ? -4.979 -5.654 21.979 1.00 91.69 124 GLY A N 1
ATOM 983 C CA . GLY A 1 124 ? -4.887 -4.441 22.774 1.00 91.69 124 GLY A CA 1
ATOM 984 C C . GLY A 1 124 ? -5.500 -3.241 22.066 1.00 91.69 124 GLY A C 1
ATOM 985 O O . GLY A 1 124 ? -6.214 -3.377 21.077 1.00 91.69 124 GLY A O 1
ATOM 986 N N . SER A 1 125 ? -5.184 -2.062 22.584 1.00 91.75 125 SER A N 1
ATOM 987 C CA . SER A 1 125 ? -5.710 -0.787 22.112 1.00 91.75 125 SER A CA 1
ATOM 988 C C . SER A 1 125 ? -4.577 0.030 21.494 1.00 91.75 125 SER A C 1
ATOM 990 O O . SER A 1 125 ? -3.538 0.187 22.131 1.00 91.75 125 SER A O 1
ATOM 992 N N . ILE A 1 126 ? -4.766 0.516 20.267 1.00 92.81 126 ILE A N 1
ATOM 993 C CA . ILE A 1 126 ? -3.787 1.311 19.515 1.00 92.81 126 ILE A CA 1
ATOM 994 C C . ILE A 1 126 ? -4.225 2.770 19.553 1.00 92.81 126 ILE A C 1
ATOM 996 O O . ILE A 1 126 ? -5.310 3.110 19.077 1.00 92.81 126 ILE A O 1
ATOM 1000 N N . ALA A 1 127 ? -3.376 3.641 20.089 1.00 93.56 127 ALA A N 1
ATOM 1001 C CA . ALA A 1 127 ? -3.658 5.070 20.138 1.00 93.56 127 ALA A CA 1
ATOM 1002 C C . ALA A 1 127 ? -3.448 5.729 18.763 1.00 93.56 127 ALA A C 1
ATOM 1004 O O . ALA A 1 127 ? -2.382 5.612 18.152 1.00 93.56 127 ALA A O 1
ATOM 1005 N N . VAL A 1 128 ? -4.454 6.473 18.306 1.00 94.19 128 VAL A N 1
ATOM 1006 C CA . VAL A 1 128 ? -4.456 7.231 17.050 1.00 94.19 128 VAL A CA 1
ATOM 1007 C C . VAL A 1 128 ? -4.779 8.693 17.342 1.00 94.19 128 VAL A C 1
ATOM 1009 O O . VAL A 1 128 ? -5.704 9.001 18.093 1.00 94.19 128 VAL A O 1
ATOM 1012 N N . SER A 1 129 ? -4.033 9.609 16.732 1.00 94.31 129 SER A N 1
ATOM 1013 C CA . SER A 1 129 ? -4.275 11.048 16.821 1.00 94.31 129 SER A CA 1
ATOM 1014 C C . SER A 1 129 ? -4.099 11.687 15.458 1.00 94.31 129 SER A C 1
ATOM 1016 O O . SER A 1 129 ? -3.074 11.474 14.815 1.00 94.31 129 SER A O 1
ATOM 1018 N N . ASN A 1 130 ? -5.061 12.520 15.054 1.00 92.56 130 ASN A N 1
ATOM 1019 C CA .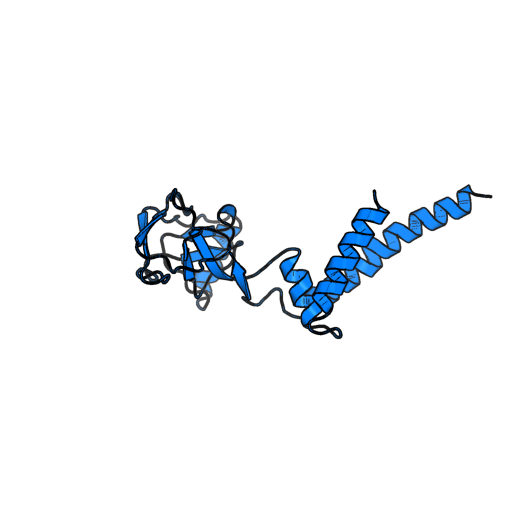 ASN A 1 130 ? -5.059 13.203 13.756 1.00 92.56 130 ASN A CA 1
ATOM 1020 C C . ASN A 1 130 ? -4.754 12.220 12.613 1.00 92.56 130 ASN A C 1
ATOM 1022 O O . ASN A 1 130 ? -3.798 12.390 11.865 1.00 92.56 130 ASN A O 1
ATOM 1026 N N . GLY A 1 131 ? -5.459 11.084 12.602 1.00 91.38 131 GLY A N 1
ATOM 1027 C CA . GLY A 1 131 ? -5.345 10.050 11.572 1.00 91.38 131 GLY A CA 1
ATOM 1028 C C . GLY A 1 131 ? -4.057 9.227 11.608 1.00 91.38 131 GLY A C 1
ATOM 1029 O O . GLY A 1 131 ? -3.982 8.212 10.923 1.00 91.38 131 GLY A O 1
ATOM 1030 N N . ASN A 1 132 ? -3.085 9.607 12.437 1.00 93.00 132 ASN A N 1
ATOM 1031 C CA . ASN A 1 132 ? -1.786 8.963 12.549 1.00 93.00 132 ASN A CA 1
ATOM 1032 C C . ASN A 1 132 ? -1.722 8.062 13.783 1.00 93.00 132 ASN A C 1
ATOM 1034 O O . ASN A 1 132 ? -2.248 8.390 14.851 1.00 93.00 132 ASN A O 1
ATOM 1038 N N . ILE A 1 133 ? -1.020 6.939 13.666 1.00 92.19 133 ILE A N 1
ATOM 1039 C CA . ILE A 1 133 ? -0.771 6.048 14.800 1.00 92.19 133 ILE A CA 1
ATOM 1040 C C . ILE A 1 133 ? 0.301 6.684 15.692 1.00 92.19 133 ILE A C 1
ATOM 1042 O O . ILE A 1 133 ? 1.415 6.946 15.245 1.00 92.19 133 ILE A O 1
ATOM 1046 N N . VAL A 1 134 ? -0.037 6.930 16.959 1.00 90.69 134 VAL A N 1
ATOM 1047 C CA . VAL A 1 134 ? 0.859 7.559 17.953 1.00 90.69 134 VAL A CA 1
ATOM 1048 C C . VAL A 1 134 ? 1.308 6.592 19.047 1.00 90.69 134 VAL A C 1
ATOM 1050 O O . VAL A 1 134 ? 1.984 6.991 20.000 1.00 90.69 134 VAL A O 1
ATOM 1053 N N . ASP A 1 135 ? 0.917 5.326 18.932 1.00 84.06 135 ASP A N 1
ATOM 1054 C CA . ASP A 1 135 ? 1.315 4.287 19.869 1.00 84.06 135 ASP A CA 1
ATOM 1055 C C . ASP A 1 135 ? 2.844 4.110 19.891 1.00 84.06 135 ASP A C 1
ATOM 1057 O O . ASP A 1 135 ? 3.528 4.205 18.873 1.00 84.06 135 ASP A O 1
ATOM 1061 N N . LYS A 1 136 ? 3.385 3.875 21.086 1.00 78.06 136 LYS A N 1
ATOM 1062 C CA . LYS A 1 136 ? 4.819 3.672 21.324 1.00 78.06 136 LYS A CA 1
ATOM 1063 C C . LYS A 1 136 ? 5.227 2.212 21.176 1.00 78.06 136 LYS A C 1
ATOM 1065 O O . LYS A 1 136 ? 6.423 1.923 21.158 1.00 78.06 136 LYS A O 1
ATOM 1070 N N . THR A 1 137 ? 4.266 1.292 21.140 1.00 83.38 137 THR A N 1
ATOM 1071 C CA . THR A 1 137 ? 4.554 -0.119 20.906 1.00 83.38 137 THR A CA 1
ATOM 1072 C C . THR A 1 137 ? 4.933 -0.324 19.436 1.00 83.38 137 THR A C 1
ATOM 1074 O O . THR A 1 137 ? 4.204 0.136 18.557 1.00 83.38 137 THR A O 1
ATOM 1077 N N . PRO A 1 138 ? 6.056 -1.004 19.144 1.00 85.50 138 PRO A N 1
ATOM 1078 C CA . PRO A 1 138 ? 6.395 -1.357 17.775 1.00 85.50 138 PRO A CA 1
ATOM 1079 C C . PRO A 1 138 ? 5.380 -2.405 17.290 1.00 85.50 138 PRO A C 1
ATOM 1081 O O . PRO A 1 138 ? 5.229 -3.481 17.879 1.00 85.50 138 PRO A O 1
ATOM 1084 N N . LEU A 1 139 ? 4.630 -2.059 16.246 1.00 90.69 139 LEU A N 1
ATOM 1085 C CA . LEU A 1 139 ? 3.609 -2.902 15.633 1.00 90.69 139 LEU A CA 1
ATOM 1086 C C . LEU A 1 139 ? 3.899 -3.039 14.141 1.00 90.69 139 LEU A C 1
ATOM 1088 O O . LEU A 1 139 ? 4.434 -2.147 13.488 1.00 90.69 139 LEU A O 1
ATOM 1092 N N . LYS A 1 140 ? 3.492 -4.168 13.579 1.00 92.06 140 LYS A N 1
ATOM 1093 C CA . LYS A 1 140 ? 3.578 -4.431 12.148 1.00 92.06 140 LYS A CA 1
ATOM 1094 C C . LYS A 1 140 ? 2.170 -4.583 11.602 1.00 92.06 140 LYS A C 1
ATOM 1096 O O . LYS A 1 140 ? 1.433 -5.484 12.004 1.00 92.06 140 LYS A O 1
ATOM 1101 N N . PHE A 1 141 ? 1.807 -3.705 10.677 1.00 93.50 141 PHE A N 1
ATOM 1102 C CA . PHE A 1 141 ? 0.522 -3.729 9.990 1.00 93.50 141 PHE A CA 1
ATOM 1103 C C . PHE A 1 141 ? 0.700 -4.429 8.647 1.00 93.50 141 PHE A C 1
ATOM 1105 O O . PHE A 1 141 ? 1.542 -4.029 7.845 1.00 93.50 141 PHE A O 1
ATOM 1112 N N . ILE A 1 142 ? -0.071 -5.486 8.407 1.00 93.94 142 ILE A N 1
ATOM 1113 C CA . ILE A 1 142 ? -0.096 -6.196 7.127 1.00 93.94 142 ILE A CA 1
ATOM 1114 C C . ILE A 1 142 ? -1.535 -6.222 6.643 1.00 93.94 142 ILE A C 1
ATOM 1116 O O . ILE A 1 142 ? -2.415 -6.717 7.340 1.00 93.94 142 ILE A O 1
ATOM 1120 N N . GLY A 1 143 ? -1.787 -5.718 5.444 1.00 94.56 143 GLY A N 1
ATOM 1121 C CA . GLY A 1 143 ? -3.130 -5.669 4.879 1.00 94.56 143 GLY A CA 1
ATOM 1122 C C . GLY A 1 143 ? -3.091 -5.650 3.363 1.00 94.56 143 GLY A C 1
ATOM 1123 O O . GLY A 1 143 ? -2.031 -5.766 2.755 1.00 94.56 143 GLY A O 1
ATOM 1124 N N . LYS A 1 144 ? -4.264 -5.540 2.745 1.00 95.00 144 LYS A N 1
ATOM 1125 C CA . LYS A 1 144 ? -4.410 -5.368 1.302 1.00 95.00 144 LYS A CA 1
ATOM 1126 C C . LYS A 1 144 ? -4.574 -3.891 0.981 1.00 95.00 144 LYS A C 1
ATOM 1128 O O . LYS A 1 144 ? -5.539 -3.282 1.427 1.00 95.00 144 LYS A O 1
ATOM 1133 N N . SER A 1 145 ? -3.676 -3.334 0.183 1.00 94.88 145 SER A N 1
ATOM 1134 C CA . SER A 1 145 ? -3.764 -1.957 -0.317 1.00 94.88 145 SER A CA 1
ATOM 1135 C C . SER A 1 145 ? -3.156 -1.866 -1.715 1.00 94.88 145 SER A C 1
ATOM 1137 O O . SER A 1 145 ? -2.535 -2.827 -2.180 1.00 94.88 145 SER A O 1
ATOM 1139 N N . LEU A 1 146 ? -3.349 -0.744 -2.412 1.00 93.00 146 LEU A N 1
ATOM 1140 C CA . LEU A 1 146 ? -2.530 -0.470 -3.590 1.00 93.00 146 LEU A CA 1
ATOM 1141 C C . LEU A 1 146 ? -1.059 -0.345 -3.174 1.00 93.00 146 LEU A C 1
ATOM 1143 O O . LEU A 1 146 ? -0.729 0.125 -2.087 1.00 93.00 146 LEU A O 1
ATOM 1147 N N . VAL A 1 147 ? -0.177 -0.773 -4.066 1.00 91.38 147 VAL A N 1
ATOM 1148 C CA . VAL A 1 147 ? 1.277 -0.692 -3.903 1.00 91.38 147 VAL A CA 1
ATOM 1149 C C . VAL A 1 147 ? 1.837 0.247 -4.958 1.00 91.38 147 VAL A C 1
ATOM 1151 O O . VAL A 1 147 ? 1.326 0.303 -6.075 1.00 91.38 147 VAL A O 1
ATOM 1154 N N . HIS A 1 148 ? 2.905 0.964 -4.629 1.00 86.94 148 HIS A N 1
ATOM 1155 C CA . HIS A 1 148 ? 3.581 1.875 -5.552 1.00 86.94 148 HIS A CA 1
ATOM 1156 C C . HIS A 1 148 ? 5.091 1.621 -5.578 1.00 86.94 148 HIS A C 1
ATOM 1158 O O . HIS A 1 148 ? 5.612 0.754 -4.875 1.00 86.94 148 HIS A O 1
ATOM 1164 N N . SER A 1 149 ? 5.798 2.375 -6.422 1.00 84.69 149 SER A N 1
ATOM 1165 C CA . SER A 1 149 ? 7.263 2.368 -6.514 1.00 84.69 149 SER A CA 1
ATOM 1166 C C . SER A 1 149 ? 7.849 0.988 -6.880 1.00 84.69 149 SER A C 1
ATOM 1168 O O . SER A 1 149 ? 7.319 0.285 -7.740 1.00 84.69 149 SER A O 1
ATOM 1170 N N . SER A 1 150 ? 8.980 0.606 -6.276 1.00 83.31 150 SER A N 1
ATOM 1171 C CA . SER A 1 150 ? 9.718 -0.623 -6.605 1.00 83.31 150 SER A CA 1
ATOM 1172 C C . SER A 1 150 ? 8.897 -1.918 -6.427 1.00 83.31 150 SER A C 1
ATOM 1174 O O . SER A 1 150 ? 8.885 -2.727 -7.362 1.00 83.31 150 SER A O 1
ATOM 1176 N N . PRO A 1 151 ? 8.140 -2.117 -5.321 1.00 85.88 151 PRO A N 1
ATOM 1177 C CA . PRO A 1 151 ? 7.266 -3.285 -5.173 1.00 85.88 151 PRO A CA 1
ATOM 1178 C C . PRO A 1 151 ? 6.253 -3.446 -6.313 1.00 85.88 151 PRO A C 1
ATOM 1180 O O . PRO A 1 151 ? 6.038 -4.559 -6.795 1.00 85.88 151 PRO A O 1
ATOM 1183 N N . LEU A 1 152 ? 5.668 -2.340 -6.787 1.00 89.25 152 LEU A N 1
ATOM 1184 C CA . LEU A 1 152 ? 4.720 -2.359 -7.900 1.00 89.25 152 LEU A CA 1
ATOM 1185 C C . LEU A 1 152 ? 5.382 -2.823 -9.205 1.00 89.25 152 LEU A C 1
ATOM 1187 O O . LEU A 1 152 ? 4.823 -3.658 -9.917 1.00 89.25 152 LEU A O 1
ATOM 1191 N N . THR A 1 153 ? 6.584 -2.325 -9.506 1.00 87.50 153 THR A N 1
ATOM 1192 C CA . THR A 1 153 ? 7.345 -2.747 -10.691 1.00 87.50 153 THR A CA 1
ATOM 1193 C C . THR A 1 153 ? 7.668 -4.238 -10.643 1.00 87.50 153 THR A C 1
ATOM 1195 O O . THR A 1 153 ? 7.463 -4.938 -11.633 1.00 87.50 153 THR A O 1
ATOM 1198 N N . ALA A 1 154 ? 8.099 -4.757 -9.491 1.00 85.69 154 ALA A N 1
ATOM 1199 C CA . ALA A 1 154 ? 8.355 -6.187 -9.328 1.00 85.69 154 ALA A CA 1
ATOM 1200 C C . ALA A 1 154 ? 7.093 -7.034 -9.580 1.00 85.69 154 ALA A C 1
ATOM 1202 O O . ALA A 1 154 ? 7.138 -8.002 -10.339 1.00 85.69 154 ALA A O 1
ATOM 1203 N N . LEU A 1 155 ? 5.948 -6.634 -9.014 1.00 86.69 155 LEU A N 1
ATOM 1204 C CA . LEU A 1 155 ? 4.663 -7.313 -9.218 1.00 86.69 155 LEU A CA 1
ATOM 1205 C C . LEU A 1 155 ? 4.208 -7.289 -10.683 1.00 86.69 155 LEU A C 1
ATOM 1207 O O . LEU A 1 155 ? 3.740 -8.305 -11.199 1.00 86.69 155 LEU A O 1
ATOM 1211 N N . ALA A 1 156 ? 4.370 -6.158 -11.369 1.00 86.88 156 ALA A N 1
ATOM 1212 C CA . ALA A 1 156 ? 4.021 -6.035 -12.779 1.00 86.88 156 ALA A CA 1
ATOM 1213 C C . ALA A 1 156 ? 4.881 -6.938 -13.673 1.00 86.88 156 ALA A C 1
ATOM 1215 O O . ALA A 1 156 ? 4.352 -7.644 -14.533 1.00 86.88 156 ALA A O 1
ATOM 1216 N N . PHE A 1 157 ? 6.197 -6.971 -13.441 1.00 85.19 157 PHE A N 1
ATOM 1217 C CA . PHE A 1 157 ? 7.102 -7.856 -14.174 1.00 85.19 157 PHE A CA 1
ATOM 1218 C C . PHE A 1 157 ? 6.845 -9.334 -13.867 1.00 85.19 157 PHE A C 1
ATOM 1220 O O . PHE A 1 157 ? 6.985 -10.158 -14.772 1.00 85.19 157 PHE A O 1
ATOM 1227 N N . ASN A 1 158 ? 6.403 -9.665 -12.647 1.00 85.69 158 ASN A N 1
ATOM 1228 C CA . ASN A 1 158 ? 6.037 -11.035 -12.287 1.00 85.69 158 ASN A CA 1
ATOM 1229 C C . ASN A 1 158 ? 4.833 -11.571 -13.078 1.00 85.69 158 ASN A C 1
ATOM 1231 O O . ASN A 1 158 ? 4.735 -12.767 -13.332 1.00 85.69 158 ASN A O 1
ATOM 1235 N N . ARG A 1 159 ? 3.918 -10.691 -13.500 1.00 82.44 159 ARG A N 1
ATOM 1236 C CA . ARG A 1 159 ? 2.776 -11.048 -14.364 1.00 82.44 159 ARG A CA 1
ATOM 1237 C C . ARG A 1 159 ? 3.123 -11.086 -15.850 1.00 82.44 159 ARG A C 1
ATOM 1239 O O . ARG A 1 159 ? 2.314 -11.543 -16.655 1.00 82.44 159 ARG A O 1
ATOM 1246 N N . GLY A 1 160 ? 4.287 -10.560 -16.221 1.00 73.56 160 GLY A N 1
ATOM 1247 C CA . GLY A 1 160 ? 4.768 -10.555 -17.594 1.00 73.56 160 GLY A CA 1
ATOM 1248 C C . GLY A 1 160 ? 5.235 -11.935 -18.059 1.00 73.56 160 GLY A C 1
ATOM 1249 O O . GLY A 1 160 ? 5.103 -12.946 -17.373 1.00 73.56 160 GLY A O 1
ATOM 1250 N N . PHE A 1 161 ? 5.858 -11.967 -19.238 1.00 69.31 161 PHE A N 1
ATOM 1251 C CA . PHE A 1 161 ? 6.384 -13.193 -19.853 1.00 69.31 161 PHE A CA 1
ATOM 1252 C C . PHE A 1 161 ? 7.342 -13.991 -18.947 1.00 69.31 161 PHE A C 1
ATOM 1254 O O . PHE A 1 161 ? 7.470 -15.203 -19.095 1.00 69.31 161 PHE A O 1
ATOM 1261 N N . PHE A 1 162 ? 8.013 -13.319 -18.010 1.00 70.25 162 PHE A N 1
ATOM 1262 C CA . PHE A 1 162 ? 9.053 -13.909 -17.172 1.00 70.25 162 PHE A CA 1
ATOM 1263 C C . PHE A 1 162 ? 8.531 -14.573 -15.887 1.00 70.25 162 PHE A C 1
ATOM 1265 O O . PHE A 1 162 ? 9.329 -15.186 -15.177 1.00 70.25 162 PHE A O 1
ATOM 1272 N N . GLY A 1 163 ? 7.226 -14.499 -15.589 1.00 78.06 163 GLY A N 1
ATOM 1273 C CA . GLY A 1 163 ? 6.659 -15.081 -14.365 1.00 78.06 163 GLY A CA 1
ATOM 1274 C C . GLY A 1 163 ? 7.371 -14.569 -13.108 1.00 78.06 163 GLY A C 1
ATOM 1275 O O . GLY A 1 163 ? 7.941 -13.483 -13.122 1.00 78.06 163 GLY A O 1
ATOM 1276 N N . ASP A 1 164 ? 7.464 -15.386 -12.057 1.00 78.19 164 ASP A N 1
ATOM 1277 C CA . ASP A 1 164 ? 8.126 -15.034 -10.784 1.00 78.19 164 ASP A CA 1
ATOM 1278 C C . ASP A 1 164 ? 9.606 -14.605 -10.906 1.00 78.19 164 ASP A C 1
ATOM 1280 O O . ASP A 1 164 ? 10.190 -14.104 -9.941 1.00 78.19 164 ASP A O 1
ATOM 1284 N N . TYR A 1 165 ? 10.239 -14.788 -12.074 1.00 78.69 165 TYR A N 1
ATOM 1285 C CA . TYR A 1 165 ? 11.585 -14.277 -12.343 1.00 78.69 165 TYR A CA 1
ATOM 1286 C C . TYR A 1 165 ? 11.626 -12.778 -12.663 1.00 78.69 165 TYR A C 1
ATOM 1288 O O . TYR A 1 165 ? 12.701 -12.174 -12.609 1.00 78.69 165 TYR A O 1
ATOM 1296 N N . GLY A 1 166 ? 10.479 -12.164 -12.958 1.00 75.25 166 GLY A N 1
ATOM 1297 C CA . GLY A 1 166 ? 10.363 -10.747 -13.286 1.00 75.25 166 GLY A CA 1
ATOM 1298 C C . GLY A 1 166 ? 10.970 -9.831 -12.220 1.00 75.25 166 GLY A C 1
ATOM 1299 O O . GLY A 1 166 ? 11.753 -8.940 -12.546 1.00 75.25 166 GLY A O 1
ATOM 1300 N N . GLN A 1 167 ? 10.706 -10.104 -10.941 1.00 75.12 167 GLN A N 1
ATOM 1301 C CA . GLN A 1 167 ? 11.259 -9.350 -9.810 1.00 75.12 167 GLN A CA 1
ATOM 1302 C C . GLN A 1 167 ? 12.795 -9.369 -9.756 1.00 75.12 167 GLN A C 1
ATOM 1304 O O . GLN A 1 167 ? 13.410 -8.362 -9.407 1.00 75.12 167 GLN A O 1
ATOM 1309 N N . TYR A 1 168 ? 13.435 -10.481 -10.137 1.00 80.12 168 TYR A N 1
ATOM 1310 C CA . TYR A 1 168 ? 14.897 -10.584 -10.139 1.00 80.12 168 TYR A CA 1
ATOM 1311 C C . TYR A 1 168 ? 15.511 -9.814 -11.304 1.00 80.12 168 TYR A C 1
ATOM 1313 O O . TYR A 1 168 ? 16.555 -9.191 -11.133 1.00 80.12 168 TYR A O 1
ATOM 1321 N N . ILE A 1 169 ? 14.851 -9.808 -12.467 1.00 78.62 169 ILE A N 1
ATOM 1322 C CA . ILE A 1 169 ? 15.278 -9.005 -13.620 1.00 78.62 169 ILE A CA 1
ATOM 1323 C C . ILE A 1 169 ? 15.278 -7.518 -13.247 1.00 78.62 169 ILE A C 1
ATOM 1325 O O . ILE A 1 169 ? 16.263 -6.827 -13.503 1.00 78.62 169 ILE A O 1
ATOM 1329 N N . VAL A 1 170 ? 14.219 -7.041 -12.583 1.00 77.44 170 VAL A N 1
ATOM 1330 C CA . VAL A 1 170 ? 14.122 -5.648 -12.112 1.00 77.44 170 VAL A CA 1
ATOM 1331 C C . VAL A 1 170 ? 15.208 -5.341 -11.077 1.00 77.44 170 VAL A C 1
ATOM 1333 O O . VAL A 1 170 ? 15.908 -4.339 -11.204 1.00 77.44 170 VAL A O 1
ATOM 1336 N N . ALA A 1 171 ? 15.395 -6.213 -10.082 1.00 79.62 171 ALA A N 1
ATOM 1337 C CA . ALA A 1 171 ? 16.392 -6.010 -9.031 1.00 79.62 171 ALA A CA 1
ATOM 1338 C C . ALA A 1 171 ? 17.833 -5.972 -9.575 1.00 79.62 171 ALA A C 1
ATOM 1340 O O . ALA A 1 171 ? 18.612 -5.098 -9.196 1.00 79.62 171 ALA A O 1
ATOM 1341 N N . ILE A 1 172 ? 18.185 -6.883 -10.490 1.00 82.38 172 ILE A N 1
ATOM 1342 C CA . ILE A 1 172 ? 19.504 -6.910 -11.142 1.00 82.38 172 ILE A CA 1
ATOM 1343 C C . ILE A 1 172 ? 19.679 -5.683 -12.042 1.00 82.38 172 ILE A C 1
ATOM 1345 O O . ILE A 1 172 ? 20.745 -5.073 -12.030 1.00 82.38 172 ILE A O 1
ATOM 1349 N N . GLY A 1 173 ? 18.640 -5.293 -12.786 1.00 77.69 173 GLY A N 1
ATOM 1350 C CA . GLY A 1 173 ? 18.658 -4.098 -13.628 1.00 77.69 173 GLY A CA 1
ATOM 1351 C C . GLY A 1 173 ? 18.939 -2.825 -12.830 1.00 77.69 173 GLY A C 1
ATOM 1352 O O . GLY A 1 173 ? 19.846 -2.079 -13.186 1.00 77.69 173 GLY A O 1
ATOM 1353 N N . LEU A 1 174 ? 18.238 -2.619 -11.710 1.00 77.56 174 LEU A N 1
ATOM 1354 C CA . LEU A 1 174 ? 18.473 -1.484 -10.809 1.00 77.56 174 LEU A CA 1
ATOM 1355 C C . LEU A 1 174 ? 19.888 -1.491 -10.218 1.00 77.56 174 LEU A C 1
ATOM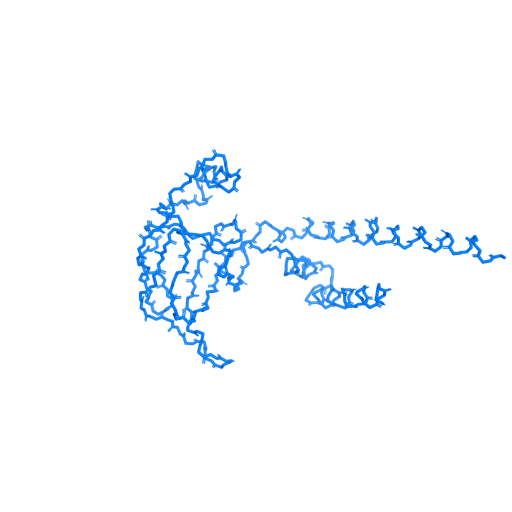 1357 O O . LEU A 1 174 ? 20.517 -0.440 -10.128 1.00 77.56 174 LEU A O 1
ATOM 1361 N N . LEU A 1 175 ? 20.404 -2.666 -9.846 1.00 81.25 175 LEU A N 1
ATOM 1362 C CA . LEU A 1 175 ? 21.762 -2.809 -9.316 1.00 81.25 175 LEU A CA 1
ATOM 1363 C C . LEU A 1 175 ? 22.821 -2.441 -10.362 1.00 81.25 175 LEU A C 1
ATOM 1365 O O . LEU A 1 175 ? 23.751 -1.698 -10.056 1.00 81.25 175 LEU A O 1
ATOM 1369 N N . LEU A 1 176 ? 22.680 -2.942 -11.591 1.00 76.19 176 LEU A N 1
ATOM 1370 C CA . LEU A 1 176 ? 23.606 -2.642 -12.685 1.00 76.19 176 LEU A CA 1
ATOM 1371 C C . LEU A 1 176 ? 23.519 -1.178 -13.115 1.00 76.19 176 LEU A C 1
ATOM 1373 O O . LEU A 1 176 ? 24.553 -0.572 -13.379 1.00 76.19 176 LEU A O 1
ATOM 1377 N N . PHE A 1 177 ? 22.316 -0.602 -13.141 1.00 76.75 177 PHE A N 1
ATOM 1378 C CA . PHE A 1 177 ? 22.115 0.814 -13.434 1.00 76.75 177 PHE A CA 1
ATOM 1379 C C . PHE A 1 177 ? 22.811 1.697 -12.396 1.00 76.75 177 PHE A C 1
ATOM 1381 O O . PHE A 1 177 ? 23.640 2.527 -12.755 1.00 76.75 177 PHE A O 1
ATOM 1388 N N . ALA A 1 178 ? 22.566 1.438 -11.107 1.00 75.19 178 ALA A N 1
ATOM 1389 C CA . ALA A 1 178 ? 23.201 2.172 -10.018 1.00 75.19 178 ALA A CA 1
ATOM 1390 C C . ALA A 1 178 ? 24.738 2.093 -10.067 1.00 75.19 178 ALA A C 1
ATOM 1392 O O . ALA A 1 178 ? 25.403 3.081 -9.770 1.00 75.19 178 ALA A O 1
ATOM 1393 N N . PHE A 1 179 ? 25.301 0.943 -10.462 1.00 75.38 179 PHE A N 1
ATOM 1394 C CA . PHE A 1 179 ? 26.750 0.759 -10.597 1.00 75.38 179 PHE A CA 1
ATOM 1395 C C . PHE A 1 179 ? 27.324 1.372 -11.882 1.00 75.38 179 PHE A C 1
ATOM 1397 O O . PHE A 1 179 ? 28.490 1.738 -11.911 1.00 75.38 179 PHE A O 1
ATOM 1404 N N . SER A 1 180 ? 26.529 1.482 -12.948 1.00 68.75 180 SER A N 1
ATOM 1405 C CA . SER A 1 180 ? 26.953 2.100 -14.210 1.00 68.75 180 SER A CA 1
ATOM 1406 C C . SER A 1 180 ? 27.025 3.626 -14.124 1.00 68.75 180 SER A C 1
ATOM 1408 O O . SER A 1 180 ? 27.747 4.237 -14.906 1.00 68.75 180 SER A O 1
ATOM 1410 N N . THR A 1 181 ? 26.266 4.235 -13.210 1.00 66.56 181 THR A N 1
ATOM 1411 C CA . THR A 1 181 ? 26.232 5.690 -12.988 1.00 66.56 181 THR A CA 1
ATOM 1412 C C . THR A 1 181 ? 27.130 6.168 -11.838 1.00 66.56 181 THR A C 1
ATOM 1414 O O . THR A 1 181 ? 27.193 7.372 -11.592 1.00 66.56 181 THR A O 1
ATOM 1417 N N . ALA A 1 182 ? 27.768 5.245 -11.104 1.00 53.25 182 ALA A N 1
ATOM 1418 C CA . ALA A 1 182 ? 28.667 5.518 -9.975 1.00 53.25 182 ALA A CA 1
ATOM 1419 C C . ALA A 1 182 ? 30.140 5.508 -10.409 1.00 53.25 182 ALA A C 1
ATOM 1421 O O . ALA A 1 182 ? 30.896 6.367 -9.900 1.00 53.25 182 ALA A O 1
#

InterPro domains:
  IPR001463 Sodium:alanine symporter [PF01235] (2-181)
  IPR001463 Sodium:alanine symporter [PR00175] (14-32)
  IPR001463 Sodium:alanine symporter [PR00175] (167-182)
  IPR001463 Sodium:alanine symporter [PTHR30330] (2-57)

Secondary structure (DSSP, 8-state):
-HHHHHHHHHHHHHIIIIIIIHHHHHHHHHHT-GGGS-EEEEPPGGGEEEESS---TT-HHHHHHHHHHHTTSSPPPBP-EEEEEETTEES-TTS-EEEETTEE-EEEEEEE---TT--PBP-EEEEEETTEE--SS-EEEEEEE---HHHHHHHHHHTSTTGGGHHHHHHHHHHHHHHH--

Organism: NCBI:txid1046115